Protein AF-H6RHV5-F1 (afdb_monomer_lite)

InterPro domains:
  IPR002645 STAS domain [PF01740] (32-107)
  IPR002645 STAS domain [PS50801] (34-129)
  IPR036513 STAS domain superfamily [G3DSA:3.30.750.24] (30-131)
  IPR036513 STAS domain superfamily [SSF52091] (32-114)

Foldseek 3Di:
DDAAAAEEADQDDPPVPPPPPDDRYNYDYDHDAEAQEPVCLVVVLVRLVPPDLRHAEYEHEAQRHQYYDPSSLVSVLVSLVVCVVSNHHYAYEQHHDHNVVVCVVVPCPPNSPNPLRYYPHDVVNVVSVVVD

Structure (mmCIF, N/CA/C/O backbone):
data_AF-H6RHV5-F1
#
_entry.id   AF-H6RHV5-F1
#
loop_
_atom_site.group_PDB
_atom_site.id
_atom_site.type_symbol
_atom_site.label_atom_id
_atom_site.label_alt_id
_atom_site.label_comp_id
_atom_site.label_asym_id
_atom_site.label_entity_id
_atom_site.label_seq_id
_atom_site.pdbx_PDB_ins_code
_atom_site.Cartn_x
_atom_site.Cartn_y
_atom_site.Cartn_z
_atom_site.occupancy
_atom_site.B_iso_or_equiv
_atom_site.auth_seq_id
_atom_site.auth_comp_id
_atom_site.auth_asym_id
_atom_site.auth_atom_id
_atom_site.pdbx_PDB_model_num
ATOM 1 N N . MET A 1 1 ? -28.498 3.673 10.880 1.00 24.53 1 MET A N 1
ATOM 2 C CA . MET A 1 1 ? -27.281 4.127 11.583 1.00 24.53 1 MET A CA 1
ATOM 3 C C . MET A 1 1 ? -26.101 3.305 11.076 1.00 24.53 1 MET A C 1
ATOM 5 O O . MET A 1 1 ? -25.625 2.462 11.804 1.00 24.53 1 MET A O 1
ATOM 9 N N . PHE A 1 2 ? -25.692 3.497 9.819 1.00 25.44 2 PHE A N 1
ATOM 10 C CA . PHE A 1 2 ? -24.455 2.944 9.246 1.00 25.44 2 PHE A CA 1
ATOM 11 C C . PHE A 1 2 ? -24.041 3.884 8.107 1.00 25.44 2 PHE A C 1
ATOM 13 O O . PHE A 1 2 ? -24.327 3.639 6.943 1.00 25.44 2 PHE A O 1
ATOM 20 N N . ASN A 1 3 ? -23.481 5.040 8.471 1.00 27.80 3 ASN A N 1
ATOM 21 C CA . ASN A 1 3 ? -22.749 5.886 7.528 1.00 27.80 3 ASN A CA 1
ATOM 22 C C . ASN A 1 3 ? -21.294 5.418 7.577 1.00 27.80 3 ASN A C 1
ATOM 24 O O . ASN A 1 3 ? -20.471 6.024 8.260 1.00 27.80 3 ASN A O 1
ATOM 28 N N . GLU A 1 4 ? -20.998 4.290 6.939 1.00 38.84 4 GLU A N 1
ATOM 29 C CA . GLU A 1 4 ? -19.622 3.817 6.817 1.00 38.84 4 GLU A CA 1
ATOM 30 C C . GLU A 1 4 ? -18.945 4.554 5.667 1.00 38.84 4 GLU A C 1
ATOM 32 O O . GLU A 1 4 ? -19.426 4.584 4.533 1.00 38.84 4 GLU A O 1
ATOM 37 N N . ILE A 1 5 ? -17.842 5.222 5.982 1.00 41.03 5 ILE A N 1
ATOM 38 C CA . ILE A 1 5 ? -17.049 5.983 5.025 1.00 41.03 5 ILE A CA 1
ATOM 39 C C . ILE A 1 5 ? -16.069 5.002 4.392 1.00 41.03 5 ILE A C 1
ATOM 41 O O . ILE A 1 5 ? -15.017 4.710 4.963 1.00 41.03 5 ILE A O 1
ATOM 45 N N . ASN A 1 6 ? -16.414 4.493 3.210 1.00 46.94 6 ASN A N 1
ATOM 46 C CA . ASN A 1 6 ? -15.482 3.703 2.416 1.00 46.94 6 ASN A CA 1
ATOM 47 C C . ASN A 1 6 ? -14.496 4.652 1.733 1.00 46.94 6 ASN A C 1
ATOM 49 O O . ASN A 1 6 ? -14.862 5.498 0.917 1.00 46.94 6 ASN A O 1
ATOM 53 N N . PHE A 1 7 ? -13.223 4.533 2.081 1.00 47.69 7 PHE A N 1
ATOM 54 C CA . PHE A 1 7 ? -12.163 5.265 1.419 1.00 47.69 7 PHE A CA 1
ATOM 55 C C . PHE A 1 7 ? -11.615 4.433 0.264 1.00 47.69 7 PHE A C 1
ATOM 57 O O . PHE A 1 7 ? -11.178 3.294 0.430 1.00 47.69 7 PHE A O 1
ATOM 64 N N . ILE A 1 8 ? -11.607 5.009 -0.935 1.00 51.12 8 ILE A N 1
ATOM 65 C CA . ILE A 1 8 ? -11.127 4.319 -2.129 1.00 51.12 8 ILE A CA 1
ATOM 66 C C . ILE A 1 8 ? -9.881 5.052 -2.619 1.00 51.12 8 ILE A C 1
ATOM 68 O O . ILE A 1 8 ? -9.964 6.092 -3.274 1.00 51.12 8 ILE A O 1
ATOM 72 N N . PHE A 1 9 ? -8.705 4.489 -2.353 1.00 47.97 9 PHE A N 1
ATOM 73 C CA . PHE A 1 9 ? -7.464 4.924 -2.983 1.00 47.97 9 PHE A CA 1
ATOM 74 C C . PHE A 1 9 ? -7.423 4.412 -4.432 1.00 47.97 9 PHE A C 1
ATOM 76 O O . PHE A 1 9 ? -6.981 3.307 -4.761 1.00 47.97 9 PHE A O 1
ATOM 83 N N . CYS A 1 10 ? -7.988 5.219 -5.324 1.00 38.62 10 CYS A N 1
ATOM 84 C CA . CYS A 1 10 ? -8.290 4.853 -6.693 1.00 38.62 10 CYS A CA 1
ATOM 85 C C . CYS A 1 10 ? -7.322 5.512 -7.681 1.00 38.62 10 CYS A C 1
ATOM 87 O O . CYS A 1 10 ? -7.386 6.720 -7.898 1.00 38.62 10 CYS A O 1
ATOM 89 N N . LEU A 1 11 ? -6.502 4.728 -8.389 1.00 43.59 11 LEU A N 1
ATOM 90 C CA . LEU A 1 11 ? -5.583 5.239 -9.425 1.00 43.59 11 LEU A CA 1
ATOM 91 C C . LEU A 1 11 ? -6.279 5.717 -10.733 1.00 43.59 11 LEU A C 1
ATOM 93 O O . LEU A 1 11 ? -5.612 6.098 -11.705 1.00 43.59 11 LEU A O 1
ATOM 97 N N . GLU A 1 12 ? -7.619 5.716 -10.779 1.00 29.50 12 GLU A N 1
ATOM 98 C CA . GLU A 1 12 ? -8.447 6.176 -11.905 1.00 29.50 12 GLU A CA 1
ATOM 99 C C . GLU A 1 12 ? -9.750 6.853 -11.470 1.00 29.50 12 GLU A C 1
ATOM 101 O O . GLU A 1 12 ? -10.524 6.304 -10.694 1.00 29.50 12 GLU A O 1
ATOM 106 N N . PHE A 1 13 ? -10.046 7.998 -12.088 1.00 31.91 13 PHE A N 1
ATOM 107 C CA . PHE A 1 13 ? -11.315 8.715 -11.950 1.00 31.91 13 PHE A CA 1
ATOM 108 C C . PHE A 1 13 ? -12.437 8.141 -12.845 1.00 31.91 13 PHE A C 1
ATOM 110 O O . PHE A 1 13 ? -13.608 8.265 -12.509 1.00 31.91 13 PHE A O 1
ATOM 117 N N . SER A 1 14 ? -12.123 7.482 -13.974 1.00 30.91 14 SER A N 1
ATOM 118 C CA . SER A 1 14 ? -13.131 7.242 -15.028 1.00 30.91 14 SER A CA 1
ATOM 119 C C . SER A 1 14 ? -14.027 6.010 -14.853 1.00 30.91 14 SER A C 1
ATOM 121 O O . SER A 1 14 ? -14.997 5.884 -15.590 1.00 30.91 14 SER A O 1
ATOM 123 N N . LEU A 1 15 ? -13.748 5.111 -13.904 1.00 38.28 15 LEU A N 1
ATOM 124 C CA . LEU A 1 15 ? -14.560 3.899 -13.687 1.00 38.28 15 LEU A CA 1
ATOM 125 C C . LEU A 1 15 ? -15.580 4.025 -12.547 1.00 38.28 15 LEU A C 1
ATOM 127 O O . LEU A 1 15 ? -16.454 3.175 -12.425 1.00 38.28 15 LEU A O 1
ATOM 131 N N . CYS A 1 16 ? -15.516 5.086 -11.739 1.00 38.41 16 CYS A N 1
ATOM 132 C CA . CYS A 1 16 ? -16.472 5.286 -10.648 1.00 38.41 16 CYS A CA 1
ATOM 133 C C . CYS A 1 16 ? -17.807 5.886 -11.130 1.00 38.41 16 CYS A C 1
ATOM 135 O O . CYS A 1 16 ? -18.839 5.674 -10.508 1.00 38.41 16 CYS A O 1
ATOM 137 N N . CYS A 1 17 ? -17.843 6.593 -12.262 1.00 30.48 17 CYS A N 1
ATOM 138 C CA . CYS A 1 17 ? -19.053 7.305 -12.700 1.00 30.48 17 CYS A CA 1
ATOM 139 C C . CYS A 1 17 ? -20.073 6.449 -13.482 1.00 30.48 17 CYS A C 1
ATOM 141 O O . CYS A 1 17 ? -21.085 6.976 -13.935 1.00 30.48 17 CYS A O 1
ATOM 143 N N . GLY A 1 18 ? -19.847 5.142 -13.648 1.00 32.34 18 GLY A N 1
ATOM 144 C CA . GLY A 1 18 ? -20.763 4.252 -14.366 1.00 32.34 18 GLY A CA 1
ATOM 145 C C . GLY A 1 18 ? -21.833 3.629 -13.464 1.00 32.34 18 GLY A C 1
ATOM 146 O O . GLY A 1 18 ? -21.683 2.483 -13.061 1.00 32.34 18 GLY A O 1
ATOM 147 N N . ASN A 1 19 ? -22.902 4.368 -13.156 1.00 38.00 19 ASN A N 1
ATOM 148 C CA . ASN A 1 19 ? -24.229 3.889 -12.709 1.00 38.00 19 ASN A CA 1
ATOM 149 C C . ASN A 1 19 ? -24.364 2.891 -11.526 1.00 38.00 19 ASN A C 1
ATOM 151 O O . ASN A 1 19 ? -25.460 2.378 -11.321 1.00 38.00 19 ASN A O 1
ATOM 155 N N . TRP A 1 20 ? -23.338 2.652 -10.701 1.00 36.06 20 TRP A N 1
ATOM 156 C CA . TRP A 1 20 ? -23.446 1.781 -9.506 1.00 36.06 20 TRP A CA 1
ATOM 157 C C . TRP A 1 20 ? -23.141 2.469 -8.167 1.00 36.06 20 TRP A C 1
ATOM 159 O O . TRP A 1 20 ? -23.231 1.839 -7.114 1.00 36.06 20 TRP A O 1
ATOM 169 N N . ILE A 1 21 ? -22.809 3.762 -8.184 1.00 45.66 21 ILE A N 1
ATOM 170 C CA . ILE A 1 21 ? -22.576 4.564 -6.975 1.00 45.66 21 ILE A CA 1
ATOM 171 C C . ILE A 1 21 ? -23.850 5.356 -6.663 1.00 45.66 21 ILE A C 1
ATOM 173 O O . ILE A 1 21 ? -23.885 6.573 -6.807 1.00 45.66 21 ILE A O 1
ATOM 177 N N . SER A 1 22 ? -24.930 4.659 -6.309 1.00 33.97 22 SER A N 1
ATOM 178 C CA . SER A 1 22 ? -26.140 5.298 -5.787 1.00 33.97 22 SER A CA 1
ATOM 179 C C . SER A 1 22 ? -26.097 5.320 -4.259 1.00 33.97 22 SER A C 1
ATOM 181 O O . SER A 1 22 ? -26.057 4.265 -3.629 1.00 33.97 22 SER A O 1
ATOM 183 N N . ASP A 1 23 ? -26.097 6.537 -3.713 1.00 38.31 23 ASP A N 1
ATOM 184 C CA . ASP A 1 23 ? -26.718 6.942 -2.447 1.00 38.31 23 ASP A CA 1
ATOM 185 C C . ASP A 1 23 ? -26.460 6.050 -1.221 1.00 38.31 23 ASP A C 1
ATOM 187 O O . ASP A 1 23 ? -27.238 5.136 -0.972 1.00 38.31 23 ASP A O 1
ATOM 191 N N . SER A 1 24 ? -25.400 6.330 -0.437 1.00 38.03 24 SER A N 1
ATOM 192 C CA . SER A 1 24 ? -25.314 6.127 1.043 1.00 38.03 24 SER A CA 1
ATOM 193 C C . SER A 1 24 ? -23.891 6.265 1.614 1.00 38.03 24 SER A C 1
ATOM 195 O O . SER A 1 24 ? -23.727 6.378 2.824 1.00 38.03 24 SER A O 1
ATOM 197 N N . ILE A 1 25 ? -22.846 6.249 0.780 1.00 46.59 25 ILE A N 1
ATOM 198 C CA . ILE A 1 25 ? -21.453 6.129 1.238 1.00 46.59 25 ILE A CA 1
ATOM 199 C C . ILE A 1 25 ? -20.688 7.407 0.885 1.00 46.59 25 ILE A C 1
ATOM 201 O O . ILE A 1 25 ? -20.559 7.753 -0.292 1.00 46.59 25 ILE A O 1
ATOM 205 N N . SER A 1 26 ? -20.154 8.115 1.883 1.00 45.34 26 SER A N 1
ATOM 206 C CA . SER A 1 26 ? -19.206 9.199 1.618 1.00 45.34 26 SER A CA 1
ATOM 207 C C . SER A 1 26 ? -17.878 8.586 1.179 1.00 45.34 26 SER A C 1
ATOM 209 O O . SER A 1 26 ? -17.149 8.031 1.997 1.00 45.34 26 SER A O 1
ATOM 211 N N . ASN A 1 27 ? -17.585 8.667 -0.115 1.00 53.06 27 ASN A N 1
ATOM 212 C CA . ASN A 1 27 ? -16.359 8.133 -0.693 1.00 53.06 27 ASN A CA 1
ATOM 213 C C . ASN A 1 27 ? -15.328 9.251 -0.847 1.00 53.06 27 ASN A C 1
ATOM 215 O O . ASN A 1 27 ? -15.597 10.262 -1.498 1.00 53.06 27 ASN A O 1
ATOM 219 N N . PHE A 1 28 ? -14.132 9.061 -0.295 1.00 57.22 28 PHE A N 1
ATOM 220 C CA . PHE A 1 28 ? -12.983 9.908 -0.609 1.00 57.22 28 PHE A CA 1
ATOM 221 C C . PHE A 1 28 ? -12.079 9.167 -1.589 1.00 57.22 28 PHE A C 1
ATOM 223 O O . PHE A 1 28 ? -11.758 7.997 -1.376 1.00 57.22 28 PHE A O 1
ATOM 230 N N . TYR A 1 29 ? -11.685 9.857 -2.662 1.00 63.97 29 TYR A N 1
ATOM 231 C CA . TYR A 1 29 ? -10.852 9.299 -3.720 1.00 63.97 29 TYR A CA 1
ATOM 232 C C . TYR A 1 29 ? -9.544 10.079 -3.870 1.00 63.97 29 TYR A C 1
ATOM 234 O O . TYR A 1 29 ? -9.532 11.314 -3.901 1.00 63.97 29 TYR A O 1
ATOM 242 N N . LYS A 1 30 ? -8.438 9.343 -4.001 1.00 69.12 30 LYS A N 1
ATOM 243 C CA . LYS A 1 30 ? -7.129 9.878 -4.395 1.00 69.12 30 LYS A CA 1
ATOM 244 C C . LYS A 1 30 ? -6.471 8.964 -5.403 1.00 69.12 30 LYS A C 1
ATOM 246 O O . LYS A 1 30 ? -6.602 7.749 -5.322 1.00 69.12 30 LYS A O 1
ATOM 251 N N . THR A 1 31 ? -5.758 9.578 -6.338 1.00 65.81 31 THR A N 1
ATOM 252 C CA . THR A 1 31 ? -5.122 8.896 -7.456 1.00 65.81 31 THR A CA 1
ATOM 253 C C . THR A 1 31 ? -3.620 9.074 -7.387 1.00 65.81 31 THR A C 1
ATOM 255 O O . THR A 1 31 ? -3.115 10.170 -7.602 1.00 65.81 31 THR A O 1
ATOM 258 N N . TYR A 1 32 ? -2.921 7.970 -7.167 1.00 76.50 32 TYR A N 1
ATOM 259 C CA . TYR A 1 32 ? -1.525 7.815 -7.548 1.00 76.50 32 TYR A CA 1
ATOM 260 C C . TYR A 1 32 ? -1.451 7.224 -8.972 1.00 76.50 32 TYR A C 1
ATOM 262 O O . TYR A 1 32 ? -2.384 6.562 -9.430 1.00 76.50 32 TYR A O 1
ATOM 270 N N . LYS A 1 33 ? -0.403 7.500 -9.745 1.00 76.81 33 LYS A N 1
ATOM 271 C CA . LYS A 1 33 ? -0.220 6.893 -11.075 1.00 76.81 33 LYS A CA 1
ATOM 272 C C . LYS A 1 33 ? 1.258 6.655 -11.305 1.00 76.81 33 LYS A C 1
ATOM 274 O O . LYS A 1 33 ? 2.035 7.597 -11.217 1.00 76.81 33 LYS A O 1
ATOM 279 N N . GLY A 1 34 ? 1.606 5.435 -11.696 1.00 83.44 34 GLY A N 1
ATOM 280 C CA . GLY A 1 34 ? 2.965 5.093 -12.081 1.00 83.44 34 GLY A CA 1
ATOM 281 C C . GLY A 1 34 ? 3.668 4.174 -11.083 1.00 83.44 34 GLY A C 1
ATOM 282 O O . GLY A 1 34 ? 3.055 3.677 -10.140 1.00 83.44 34 GLY A O 1
ATOM 283 N N . PRO A 1 35 ? 4.949 3.881 -11.338 1.00 90.38 35 PRO A N 1
ATOM 284 C CA . PRO A 1 35 ? 5.744 2.970 -10.522 1.00 90.38 35 PRO A CA 1
ATOM 285 C C . PRO A 1 35 ? 6.081 3.582 -9.160 1.00 90.38 35 PRO A C 1
ATOM 287 O O . PRO A 1 35 ? 6.187 4.801 -9.052 1.00 90.38 35 PRO A O 1
ATOM 290 N N . LEU A 1 36 ? 6.260 2.758 -8.129 1.00 92.19 36 LEU A N 1
ATOM 291 C CA . LEU A 1 36 ? 6.645 3.196 -6.784 1.00 92.19 36 LEU A CA 1
ATOM 292 C C . LEU A 1 36 ? 8.134 2.927 -6.558 1.00 92.19 36 LEU A C 1
ATOM 294 O O . LEU A 1 36 ? 8.552 1.800 -6.323 1.00 92.19 36 LEU A O 1
ATOM 298 N N . PHE A 1 37 ? 8.948 3.961 -6.688 1.00 92.56 37 PHE A N 1
ATOM 299 C CA . PHE A 1 37 ? 10.402 3.868 -6.601 1.00 92.56 37 PHE A CA 1
ATOM 300 C C . PHE A 1 37 ? 10.941 5.103 -5.884 1.00 92.56 37 PHE A C 1
ATOM 302 O O . PHE A 1 37 ? 10.170 6.012 -5.577 1.00 92.56 37 PHE A O 1
ATOM 309 N N . PHE A 1 38 ? 12.250 5.181 -5.657 1.00 88.75 38 PHE A N 1
ATOM 310 C CA . PHE A 1 38 ? 12.860 6.250 -4.850 1.00 88.75 38 PHE A CA 1
ATOM 311 C C . PHE A 1 38 ? 12.403 7.680 -5.203 1.00 88.75 38 PHE A C 1
ATOM 313 O O . PHE A 1 38 ? 12.278 8.528 -4.327 1.00 88.75 38 PHE A O 1
ATOM 320 N N . GLY A 1 39 ? 12.131 7.963 -6.481 1.00 90.81 39 GLY A N 1
ATOM 321 C CA . GLY A 1 39 ? 11.691 9.287 -6.930 1.00 90.81 39 GLY A CA 1
ATOM 322 C C . GLY A 1 39 ? 10.210 9.608 -6.694 1.00 90.81 39 GLY A C 1
ATOM 323 O O . GLY A 1 39 ? 9.826 10.762 -6.853 1.00 90.81 39 GLY A O 1
ATOM 324 N N . THR A 1 40 ? 9.376 8.624 -6.353 1.00 89.62 40 THR A N 1
ATOM 325 C CA . THR A 1 40 ? 7.912 8.772 -6.233 1.00 89.62 40 THR A CA 1
ATOM 326 C C . THR A 1 40 ? 7.359 8.403 -4.858 1.00 89.62 40 THR A C 1
ATOM 328 O O . THR A 1 40 ? 6.170 8.599 -4.600 1.00 89.62 40 THR A O 1
ATOM 331 N N . THR A 1 41 ? 8.209 7.917 -3.952 1.00 92.00 41 THR A N 1
ATOM 332 C CA . THR A 1 41 ? 7.857 7.57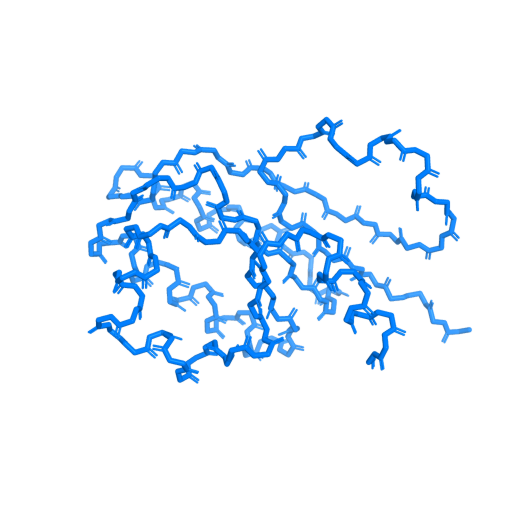4 -2.565 1.00 92.00 41 THR A CA 1
ATOM 333 C C . THR A 1 41 ? 7.225 8.742 -1.811 1.00 92.00 41 THR A C 1
ATOM 335 O O . THR A 1 41 ? 6.180 8.574 -1.187 1.00 92.00 41 THR A O 1
ATOM 338 N N . ILE A 1 42 ? 7.797 9.943 -1.936 1.00 91.00 42 ILE A N 1
ATOM 339 C CA . ILE A 1 42 ? 7.315 11.157 -1.254 1.00 91.00 42 ILE A CA 1
ATOM 340 C C . ILE A 1 42 ? 5.861 11.468 -1.630 1.00 91.00 42 ILE A C 1
ATOM 342 O O . ILE A 1 42 ? 5.035 11.773 -0.765 1.00 91.00 42 ILE A O 1
ATOM 346 N N . ASP A 1 43 ? 5.532 11.373 -2.919 1.00 88.81 43 ASP A N 1
ATOM 347 C CA . ASP A 1 43 ? 4.179 11.636 -3.409 1.00 88.81 43 ASP A CA 1
ATOM 348 C C . ASP A 1 43 ? 3.193 10.588 -2.887 1.00 88.81 43 ASP A C 1
ATOM 350 O O . ASP A 1 43 ? 2.080 10.929 -2.481 1.00 88.81 43 ASP A O 1
ATOM 354 N N . PHE A 1 44 ? 3.603 9.318 -2.855 1.00 90.19 44 PHE A N 1
ATOM 355 C CA . PHE A 1 44 ? 2.782 8.235 -2.323 1.00 90.19 44 PHE A CA 1
ATOM 356 C C . PHE A 1 44 ? 2.505 8.403 -0.822 1.00 90.19 44 PHE A C 1
ATOM 358 O O . PHE A 1 44 ? 1.344 8.362 -0.412 1.00 90.19 44 PHE A O 1
ATOM 365 N N . GLU A 1 45 ? 3.526 8.683 -0.008 1.00 90.38 45 GLU A N 1
ATOM 366 C CA . GLU A 1 45 ? 3.346 8.958 1.424 1.00 90.38 45 GLU A CA 1
ATOM 367 C C . GLU A 1 45 ? 2.448 10.173 1.674 1.00 90.38 45 GLU A C 1
ATOM 369 O O . GLU A 1 45 ? 1.576 10.154 2.544 1.00 90.38 45 GLU A O 1
ATOM 374 N N . SER A 1 46 ? 2.649 11.254 0.914 1.00 89.69 46 SER A N 1
ATOM 375 C CA . SER A 1 46 ? 1.834 12.469 1.017 1.00 89.69 46 SER A CA 1
ATOM 376 C C . SER A 1 46 ? 0.365 12.191 0.701 1.00 89.69 46 SER A C 1
ATOM 378 O O . SER A 1 46 ? -0.543 12.745 1.329 1.00 89.69 46 SER A O 1
ATOM 380 N N . LEU A 1 47 ? 0.111 11.305 -0.262 1.00 87.31 47 LEU A N 1
ATOM 381 C CA . LEU A 1 47 ? -1.231 10.848 -0.594 1.00 87.31 47 LEU A CA 1
ATOM 382 C C . LEU A 1 47 ? -1.830 9.962 0.506 1.00 87.31 47 LEU A C 1
ATOM 384 O O . LEU A 1 47 ? -3.006 10.140 0.829 1.00 87.31 47 LEU A O 1
ATOM 388 N N . ALA A 1 48 ? -1.045 9.069 1.111 1.00 88.81 48 ALA A N 1
ATOM 389 C CA . ALA A 1 48 ? -1.485 8.242 2.234 1.00 88.81 48 ALA A CA 1
ATOM 390 C C . ALA A 1 48 ? -1.866 9.091 3.462 1.00 88.81 48 ALA A C 1
ATOM 392 O O . ALA A 1 48 ? -2.920 8.894 4.059 1.00 88.81 48 ALA A O 1
ATOM 393 N N . LYS A 1 49 ? -1.091 10.136 3.771 1.00 88.62 49 LYS A N 1
ATOM 394 C CA . LYS A 1 49 ? -1.373 11.074 4.879 1.00 88.62 49 LYS A CA 1
ATOM 395 C C . LYS A 1 49 ? -2.669 11.877 4.708 1.00 88.62 49 LYS A C 1
ATOM 397 O O . LYS A 1 49 ? -3.171 12.454 5.669 1.00 88.62 49 LYS A O 1
ATOM 402 N N . GLN A 1 50 ? -3.222 11.936 3.495 1.00 85.69 50 GLN A N 1
ATOM 403 C CA . GLN A 1 50 ? -4.500 12.599 3.219 1.00 85.69 50 GLN A CA 1
ATOM 404 C C . GLN A 1 50 ? -5.714 11.701 3.482 1.00 85.69 50 GLN A C 1
ATOM 406 O O . GLN A 1 50 ? -6.842 12.165 3.300 1.00 85.69 50 GLN A O 1
ATOM 411 N N . ILE A 1 51 ? -5.511 10.440 3.878 1.00 85.19 51 ILE A N 1
ATOM 412 C CA . ILE A 1 51 ? -6.594 9.531 4.249 1.00 85.19 51 ILE A CA 1
ATOM 413 C C . ILE A 1 51 ? -7.301 10.093 5.500 1.00 85.19 51 ILE A C 1
ATOM 415 O O . ILE A 1 51 ? -6.666 10.285 6.538 1.00 85.19 51 ILE A O 1
ATOM 419 N N . PRO A 1 52 ? -8.612 10.398 5.436 1.00 83.50 52 PRO A N 1
ATOM 420 C CA . PRO A 1 52 ? -9.389 10.830 6.581 1.00 83.50 52 PRO A CA 1
ATOM 421 C C . PRO A 1 52 ? -9.311 9.825 7.724 1.00 83.50 52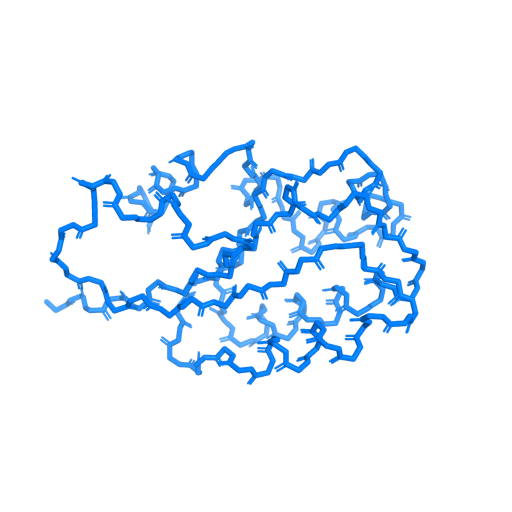 PRO A C 1
ATOM 423 O O . PRO A 1 52 ? -9.480 8.620 7.537 1.00 83.50 52 PRO A O 1
ATOM 426 N N . LYS A 1 53 ? -9.153 10.340 8.943 1.00 82.44 53 LYS A N 1
ATOM 427 C CA . LYS A 1 53 ? -9.074 9.508 10.151 1.00 82.44 53 LYS A CA 1
ATOM 428 C C . LYS A 1 53 ? -10.323 8.654 10.379 1.00 82.44 53 LYS A C 1
ATOM 430 O O . LYS A 1 53 ? -10.211 7.577 10.948 1.00 82.44 53 LYS A O 1
ATOM 435 N N . ASN A 1 54 ? -11.482 9.128 9.921 1.00 82.00 54 ASN A N 1
ATOM 436 C CA . ASN A 1 54 ? -12.778 8.456 10.029 1.00 82.00 54 ASN A CA 1
ATOM 437 C C . ASN A 1 54 ? -13.046 7.418 8.924 1.00 82.00 54 ASN A C 1
ATOM 439 O O . ASN A 1 54 ? -14.119 6.820 8.924 1.00 82.00 54 ASN A O 1
ATOM 443 N N . ALA A 1 55 ? -12.118 7.218 7.984 1.00 83.19 55 ALA A N 1
ATOM 444 C CA . ALA A 1 55 ? -12.214 6.124 7.029 1.00 83.19 55 ALA A CA 1
ATOM 445 C C . ALA A 1 55 ? -12.098 4.782 7.761 1.00 83.19 55 ALA A C 1
ATOM 447 O O . ALA A 1 55 ? -11.175 4.595 8.554 1.00 83.19 55 ALA A O 1
ATOM 448 N N . THR A 1 56 ? -13.012 3.856 7.476 1.00 85.88 56 THR A N 1
ATOM 449 C CA . THR A 1 56 ? -13.014 2.503 8.059 1.00 85.88 56 THR A CA 1
ATOM 450 C C . THR A 1 56 ? -12.330 1.493 7.146 1.00 85.88 56 THR A C 1
ATOM 452 O O . THR A 1 56 ? -11.592 0.633 7.616 1.00 85.88 56 THR A O 1
ATOM 455 N N . THR A 1 57 ? -12.515 1.644 5.835 1.00 87.56 57 THR A N 1
ATOM 456 C CA . THR A 1 57 ? -11.988 0.738 4.808 1.00 87.56 57 THR A CA 1
ATOM 457 C C . THR A 1 57 ? -11.178 1.528 3.794 1.00 87.56 57 THR A C 1
ATOM 459 O O . THR A 1 57 ? -11.632 2.579 3.349 1.00 87.56 57 THR A O 1
ATOM 462 N N . VAL A 1 58 ? -10.001 1.025 3.413 1.00 89.38 58 VAL A N 1
ATOM 463 C CA . VAL A 1 58 ? -9.098 1.613 2.416 1.00 89.38 58 VAL A CA 1
ATOM 464 C C . VAL A 1 58 ? -8.842 0.607 1.302 1.00 89.38 58 VAL A C 1
ATOM 466 O O . VAL A 1 58 ? -8.227 -0.431 1.516 1.00 89.38 58 VAL A O 1
ATOM 469 N N . ILE A 1 59 ? -9.269 0.927 0.083 1.00 90.38 59 ILE A N 1
ATOM 470 C CA . ILE A 1 59 ? -8.997 0.095 -1.098 1.00 90.38 59 ILE A CA 1
ATOM 471 C C . ILE A 1 59 ? -7.841 0.703 -1.888 1.00 90.38 59 ILE A C 1
ATOM 473 O O . ILE A 1 59 ? -8.005 1.790 -2.433 1.00 90.38 59 ILE A O 1
ATOM 477 N N . ILE A 1 60 ? -6.709 0.008 -2.005 1.00 90.81 60 ILE A N 1
ATOM 478 C CA . ILE A 1 60 ? -5.546 0.421 -2.804 1.00 90.81 60 ILE A CA 1
ATOM 479 C C . ILE A 1 60 ? -5.560 -0.332 -4.133 1.00 90.81 60 ILE A C 1
ATOM 481 O O . ILE A 1 60 ? -5.278 -1.530 -4.213 1.00 90.81 60 ILE A O 1
ATOM 485 N N . ARG A 1 61 ? -5.883 0.378 -5.216 1.00 89.69 61 ARG A N 1
ATOM 486 C CA . ARG A 1 61 ? -5.791 -0.181 -6.573 1.00 89.69 61 ARG A CA 1
ATOM 487 C C . ARG A 1 61 ? -4.336 -0.131 -7.035 1.00 89.69 61 ARG A C 1
ATOM 489 O O . ARG A 1 61 ? -3.760 0.939 -7.083 1.00 89.69 61 ARG A O 1
ATOM 496 N N . MET A 1 62 ? -3.763 -1.256 -7.438 1.00 91.00 62 MET A N 1
ATOM 497 C CA . MET A 1 62 ? -2.346 -1.404 -7.806 1.00 91.00 62 MET A CA 1
ATOM 498 C C . MET A 1 62 ? -2.131 -1.589 -9.318 1.00 91.00 62 MET A C 1
ATOM 500 O O . MET A 1 62 ? -1.000 -1.613 -9.793 1.00 91.00 62 MET A O 1
ATOM 504 N N . GLY A 1 63 ? -3.208 -1.625 -10.112 1.00 89.44 63 GLY A N 1
ATOM 505 C CA . GLY A 1 63 ? -3.149 -1.920 -11.553 1.00 89.44 63 GLY A CA 1
ATOM 506 C C . GLY A 1 63 ? -2.414 -0.889 -12.420 1.00 89.44 63 GLY A C 1
ATOM 507 O O . GLY A 1 63 ? -2.211 -1.120 -13.607 1.00 89.44 63 GLY A O 1
ATOM 508 N N . ARG A 1 64 ? -2.024 0.258 -11.850 1.00 88.38 64 ARG A N 1
ATOM 509 C CA . ARG A 1 64 ? -1.205 1.296 -12.506 1.00 88.38 64 ARG A CA 1
ATOM 510 C C . ARG A 1 64 ? 0.163 1.482 -11.849 1.00 88.38 64 ARG A C 1
ATOM 512 O O . ARG A 1 64 ? 0.815 2.496 -12.089 1.00 88.38 64 ARG A O 1
ATOM 519 N N . MET A 1 65 ? 0.582 0.514 -11.043 1.00 92.00 65 MET A N 1
ATOM 520 C CA . MET A 1 65 ? 1.894 0.455 -10.417 1.00 92.00 65 MET A CA 1
ATOM 521 C C . MET A 1 65 ? 2.675 -0.707 -11.044 1.00 92.00 65 MET A C 1
ATOM 523 O O . MET A 1 65 ? 2.693 -1.799 -10.493 1.00 92.00 65 MET A O 1
ATOM 527 N N . PRO A 1 66 ? 3.260 -0.534 -12.243 1.00 92.56 66 PRO A N 1
ATOM 528 C CA . PRO A 1 66 ? 3.905 -1.632 -12.970 1.00 92.56 66 PRO A CA 1
ATOM 529 C C . PRO A 1 66 ? 5.213 -2.105 -12.337 1.00 92.56 66 PRO A C 1
ATOM 531 O O . PRO A 1 66 ? 5.692 -3.186 -12.672 1.00 92.56 66 PRO A O 1
ATOM 534 N N . TYR A 1 67 ? 5.799 -1.290 -11.464 1.00 94.62 67 TYR A N 1
ATOM 535 C CA . TYR A 1 67 ? 7.114 -1.521 -10.897 1.00 94.62 67 TYR A CA 1
ATOM 536 C C . TYR A 1 67 ? 7.196 -0.955 -9.480 1.00 94.62 67 TYR A C 1
ATOM 538 O O . TYR A 1 67 ? 6.705 0.153 -9.240 1.00 94.62 67 TYR A O 1
ATOM 546 N N . MET A 1 68 ? 7.843 -1.699 -8.584 1.00 95.12 68 MET A N 1
ATOM 547 C CA . MET A 1 68 ? 8.315 -1.228 -7.286 1.00 95.12 68 MET A CA 1
ATOM 548 C C . MET A 1 68 ? 9.787 -1.575 -7.070 1.00 95.12 68 MET A C 1
ATOM 550 O O . MET A 1 68 ? 10.199 -2.692 -7.381 1.00 95.12 68 MET A O 1
ATOM 554 N N . ASP A 1 69 ? 10.569 -0.646 -6.523 1.00 95.06 69 ASP A N 1
ATOM 555 C CA . ASP A 1 69 ? 11.914 -0.950 -6.018 1.00 95.06 69 ASP A CA 1
ATOM 556 C C . ASP A 1 69 ? 11.900 -1.197 -4.499 1.00 95.06 69 ASP A C 1
ATOM 558 O O . ASP A 1 69 ? 10.848 -1.204 -3.860 1.00 95.06 69 ASP A O 1
ATOM 562 N N . GLN A 1 70 ? 13.078 -1.409 -3.912 1.00 94.62 70 GLN A N 1
ATOM 563 C CA . GLN A 1 70 ? 13.220 -1.619 -2.472 1.00 94.62 70 GLN A CA 1
ATOM 564 C C . GLN A 1 70 ? 12.735 -0.415 -1.645 1.00 94.62 70 GLN A C 1
ATOM 566 O O . GLN A 1 70 ? 12.093 -0.598 -0.617 1.00 94.62 70 GLN A O 1
ATOM 571 N N . SER A 1 71 ? 13.005 0.815 -2.089 1.00 95.31 71 SER A N 1
ATOM 572 C CA . SER A 1 71 ? 12.544 2.013 -1.375 1.00 95.31 71 SER A CA 1
ATOM 573 C C . SER A 1 71 ? 11.025 2.174 -1.447 1.00 95.31 71 SER A C 1
ATOM 575 O O . SER A 1 71 ? 10.396 2.562 -0.467 1.00 95.31 71 SER A O 1
ATOM 577 N N . GLY A 1 72 ? 10.428 1.810 -2.582 1.00 94.69 72 GLY A N 1
ATOM 578 C CA . GLY A 1 72 ? 8.986 1.776 -2.755 1.00 94.69 72 GLY A CA 1
ATOM 579 C C . GLY A 1 72 ? 8.314 0.715 -1.892 1.00 94.69 72 GLY A C 1
ATOM 580 O O . GLY A 1 72 ? 7.263 0.981 -1.318 1.00 94.69 72 GLY A O 1
ATOM 581 N N . LEU A 1 73 ? 8.934 -0.460 -1.759 1.00 94.75 73 LEU A N 1
ATOM 582 C CA . LEU A 1 73 ? 8.467 -1.511 -0.856 1.00 94.75 73 LEU A CA 1
ATOM 583 C C . LEU A 1 73 ? 8.424 -1.048 0.602 1.00 94.75 73 LEU A C 1
ATOM 585 O O . LEU A 1 73 ? 7.390 -1.225 1.234 1.00 94.75 73 LEU A O 1
ATOM 589 N N . TYR A 1 74 ? 9.493 -0.425 1.108 1.00 94.00 74 TYR A N 1
ATOM 590 C CA . TYR A 1 74 ? 9.518 0.062 2.493 1.00 94.00 74 TYR A CA 1
ATOM 591 C C . TYR A 1 74 ? 8.433 1.101 2.756 1.00 94.00 74 TYR A C 1
ATOM 593 O O . TYR A 1 74 ? 7.722 1.028 3.749 1.00 94.00 74 TYR A O 1
ATOM 601 N N . VAL A 1 75 ? 8.231 2.020 1.816 1.00 94.81 75 VAL A N 1
ATOM 602 C CA . VAL A 1 75 ? 7.174 3.026 1.942 1.00 94.81 75 VAL A CA 1
ATOM 603 C C . VAL A 1 75 ? 5.774 2.411 1.859 1.00 94.81 75 VAL A C 1
ATOM 605 O O . VAL A 1 75 ? 4.864 2.857 2.554 1.00 94.81 75 VAL A O 1
ATOM 608 N N . MET A 1 76 ? 5.577 1.387 1.024 1.00 94.81 76 MET A N 1
ATOM 609 C CA . MET A 1 76 ? 4.322 0.632 1.000 1.00 94.81 76 MET A CA 1
ATOM 610 C C . MET A 1 76 ? 4.079 -0.062 2.343 1.00 94.81 76 MET A C 1
ATOM 612 O O . MET A 1 76 ? 2.977 0.033 2.873 1.00 94.81 76 MET A O 1
ATOM 616 N N . GLU A 1 77 ? 5.089 -0.738 2.888 1.00 95.38 77 GLU A N 1
ATOM 617 C CA . GLU A 1 77 ? 5.017 -1.421 4.180 1.00 95.38 77 GLU A CA 1
ATOM 618 C C . GLU A 1 77 ? 4.649 -0.455 5.308 1.00 95.38 77 GLU A C 1
ATOM 620 O O . GLU A 1 77 ? 3.653 -0.682 5.993 1.00 95.38 77 GLU A O 1
ATOM 625 N N . ASP A 1 78 ? 5.373 0.660 5.431 1.00 95.50 78 ASP A N 1
ATOM 626 C CA . ASP A 1 78 ? 5.127 1.685 6.449 1.00 95.50 78 ASP A CA 1
ATOM 627 C C 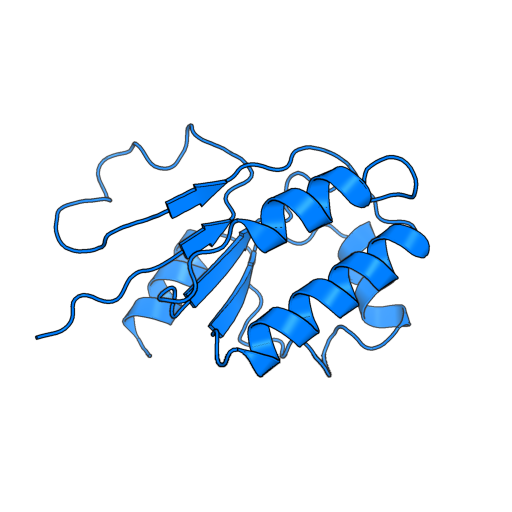. ASP A 1 78 ? 3.691 2.223 6.364 1.00 95.50 78 ASP A C 1
ATOM 629 O O . ASP A 1 78 ? 2.970 2.266 7.362 1.00 95.50 78 ASP A O 1
ATOM 633 N N . VAL A 1 79 ? 3.223 2.557 5.154 1.00 94.44 79 VAL A N 1
ATOM 634 C CA . VAL A 1 79 ? 1.848 3.039 4.942 1.00 94.44 79 VAL A CA 1
ATOM 635 C C . VAL A 1 79 ? 0.812 1.975 5.310 1.00 94.44 79 VAL A C 1
ATOM 637 O O . VAL A 1 79 ? -0.217 2.298 5.905 1.00 94.44 79 VAL A O 1
ATOM 640 N N . LEU A 1 80 ? 1.040 0.709 4.957 1.00 95.06 80 LEU A N 1
ATOM 641 C CA . LEU A 1 80 ? 0.128 -0.381 5.304 1.00 95.06 80 LEU A CA 1
ATOM 642 C C . LEU A 1 80 ? 0.077 -0.604 6.821 1.00 95.06 80 LEU A C 1
ATOM 644 O O . LEU A 1 80 ? -1.018 -0.746 7.369 1.00 95.06 80 LEU A O 1
ATOM 648 N N . ILE A 1 81 ? 1.228 -0.587 7.497 1.00 95.12 81 ILE A N 1
ATOM 649 C CA . ILE A 1 81 ? 1.334 -0.705 8.957 1.00 95.12 81 ILE A CA 1
ATOM 650 C C . ILE A 1 81 ? 0.582 0.436 9.640 1.00 95.12 81 ILE A C 1
ATOM 652 O O . ILE A 1 81 ? -0.226 0.176 10.533 1.00 95.12 81 ILE A O 1
ATOM 656 N N . ASP A 1 82 ? 0.786 1.680 9.204 1.00 94.75 82 ASP A N 1
ATOM 657 C CA . ASP A 1 82 ? 0.093 2.847 9.755 1.00 94.75 82 ASP A CA 1
ATOM 658 C C . ASP A 1 82 ? -1.429 2.696 9.641 1.00 94.75 82 ASP A C 1
ATOM 660 O O . ASP A 1 82 ? -2.155 2.860 10.624 1.00 94.75 82 ASP A O 1
ATOM 664 N N . LEU A 1 83 ? -1.929 2.298 8.468 1.00 92.31 83 LEU A N 1
ATOM 665 C CA . LEU A 1 83 ? -3.363 2.098 8.253 1.00 92.31 83 LEU A CA 1
ATOM 666 C C . LEU A 1 83 ? -3.936 0.975 9.126 1.00 92.31 83 LEU A C 1
ATOM 668 O O . LEU A 1 83 ? -5.018 1.134 9.699 1.00 92.31 83 LEU A O 1
ATOM 672 N N . VAL A 1 84 ? -3.220 -0.144 9.255 1.00 92.00 84 VAL A N 1
ATOM 673 C CA . VAL A 1 84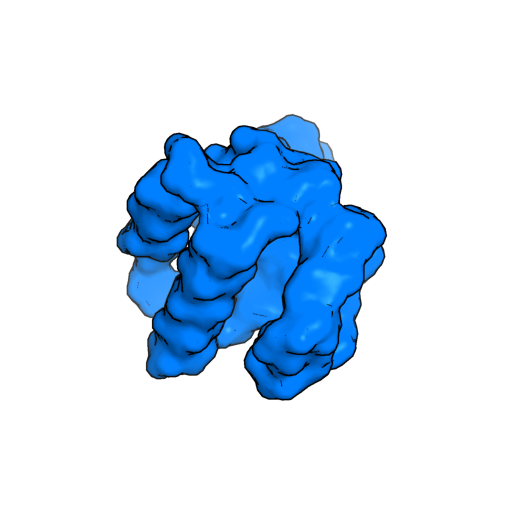 ? -3.631 -1.265 10.114 1.00 92.00 84 VAL A CA 1
ATOM 674 C C . VAL A 1 84 ? -3.634 -0.851 11.587 1.00 92.00 84 VAL A C 1
ATOM 676 O O . VAL A 1 84 ? -4.594 -1.149 12.299 1.00 92.00 84 VAL A O 1
ATOM 679 N N . ASN A 1 85 ? -2.620 -0.110 12.036 1.00 94.25 85 ASN A N 1
ATOM 680 C CA . ASN A 1 85 ? -2.530 0.419 13.400 1.00 94.25 85 ASN A CA 1
ATOM 681 C C . ASN A 1 85 ? -3.634 1.440 13.707 1.00 94.25 85 ASN A C 1
ATOM 683 O O . ASN A 1 85 ? -4.116 1.518 14.836 1.00 94.25 85 ASN A O 1
ATOM 687 N N . GLU A 1 86 ? -4.090 2.185 12.700 1.00 92.19 86 GLU A N 1
ATOM 688 C CA . GLU A 1 86 ? -5.268 3.051 12.793 1.00 92.19 86 GLU A CA 1
ATOM 689 C C . GLU A 1 86 ? -6.605 2.282 12.785 1.00 92.19 86 GLU A C 1
ATOM 691 O O . GLU A 1 86 ? -7.672 2.903 12.791 1.00 92.19 86 GLU A O 1
ATOM 696 N N . GLY A 1 87 ? -6.573 0.946 12.760 1.00 91.00 87 GLY A N 1
ATOM 697 C CA . GLY A 1 87 ? -7.756 0.088 12.747 1.00 91.00 87 GLY A CA 1
ATOM 698 C C . GLY A 1 87 ? -8.494 0.076 11.408 1.00 91.00 87 GLY A C 1
ATOM 699 O O . GLY A 1 87 ? -9.668 -0.295 11.366 1.00 91.00 87 GLY A O 1
ATOM 700 N N . LYS A 1 88 ? -7.841 0.499 10.317 1.00 89.06 88 LYS A N 1
ATOM 701 C CA . LYS A 1 88 ? -8.448 0.542 8.983 1.00 89.06 88 LYS A CA 1
ATOM 702 C C . LYS A 1 88 ? -8.351 -0.815 8.305 1.00 89.06 88 LYS A C 1
ATOM 704 O O . LYS A 1 88 ? -7.332 -1.503 8.355 1.00 89.06 88 LYS A O 1
ATOM 709 N N . MET A 1 89 ? -9.414 -1.185 7.607 1.00 90.69 89 MET A N 1
ATOM 710 C CA . MET A 1 89 ? -9.455 -2.387 6.790 1.00 90.69 89 MET A CA 1
ATOM 711 C C . MET A 1 89 ? -8.850 -2.103 5.417 1.00 90.69 89 MET A C 1
ATOM 713 O O . MET A 1 89 ? -9.471 -1.439 4.591 1.00 90.69 89 MET A O 1
ATOM 717 N N . VAL A 1 90 ? -7.636 -2.591 5.164 1.00 92.50 90 VAL A N 1
ATOM 718 C CA . VAL A 1 90 ? -6.933 -2.342 3.898 1.00 92.50 90 VAL A CA 1
ATOM 719 C C . VAL A 1 90 ? -7.142 -3.488 2.913 1.00 92.50 90 VAL A C 1
ATOM 721 O O . VAL A 1 90 ? -6.922 -4.644 3.268 1.00 92.50 90 VAL A O 1
ATOM 724 N N . LEU A 1 91 ? -7.531 -3.174 1.675 1.00 93.12 91 LEU A N 1
ATOM 725 C CA . LEU A 1 91 ? -7.681 -4.128 0.573 1.00 93.12 91 LEU A CA 1
ATOM 726 C C . LEU A 1 91 ? -6.756 -3.753 -0.589 1.00 93.12 91 LEU A C 1
ATOM 728 O O . LEU A 1 91 ? -6.744 -2.599 -1.020 1.00 93.12 91 LEU A O 1
ATOM 732 N N . LEU A 1 92 ? -6.031 -4.723 -1.147 1.00 93.25 92 LEU A N 1
ATOM 733 C CA . LEU A 1 92 ? -5.214 -4.534 -2.350 1.00 93.25 92 LEU A CA 1
ATOM 734 C C . LEU A 1 92 ? -5.943 -5.084 -3.575 1.00 93.25 92 LEU A C 1
ATOM 736 O O . LEU A 1 92 ? -6.444 -6.206 -3.565 1.00 93.25 92 LEU A O 1
ATOM 740 N N . VAL A 1 93 ? -5.989 -4.312 -4.659 1.00 93.12 93 VAL A N 1
ATOM 741 C CA . VAL A 1 93 ? -6.739 -4.684 -5.867 1.00 93.12 93 VAL A CA 1
ATOM 742 C C . VAL A 1 93 ? -5.860 -4.603 -7.104 1.00 93.12 93 VAL A C 1
ATOM 744 O O . VAL A 1 93 ? -5.237 -3.573 -7.350 1.00 93.12 93 VAL A O 1
ATOM 747 N N . ASN A 1 94 ? -5.900 -5.634 -7.947 1.00 93.56 94 ASN A N 1
ATOM 748 C CA . ASN A 1 94 ? -5.202 -5.696 -9.232 1.00 93.56 94 ASN A CA 1
ATOM 749 C C . ASN A 1 94 ? -3.683 -5.480 -9.089 1.00 93.56 94 ASN A C 1
ATOM 751 O O . ASN A 1 94 ? -3.104 -4.572 -9.685 1.00 93.56 94 ASN A O 1
ATOM 755 N N . ILE A 1 95 ? -3.047 -6.281 -8.232 1.00 93.88 95 ILE A N 1
ATOM 756 C CA . ILE A 1 95 ? -1.593 -6.259 -8.044 1.00 93.88 95 ILE A CA 1
ATOM 757 C C . ILE A 1 95 ? -0.926 -6.873 -9.280 1.00 93.88 95 ILE A C 1
ATOM 759 O O . ILE A 1 95 ? -1.206 -8.016 -9.639 1.00 93.88 95 ILE A O 1
ATOM 763 N N . LEU A 1 96 ? -0.035 -6.118 -9.924 1.00 94.31 96 LEU A N 1
ATOM 764 C CA . LEU A 1 96 ? 0.730 -6.596 -11.075 1.00 94.31 96 LEU A CA 1
ATOM 765 C C . LEU A 1 96 ? 1.855 -7.553 -10.643 1.00 94.31 96 LEU A C 1
ATOM 767 O O . LEU A 1 96 ? 2.291 -7.540 -9.493 1.00 94.31 96 LEU A O 1
ATOM 771 N N . ASN A 1 97 ? 2.352 -8.366 -11.580 1.00 96.12 97 ASN A N 1
ATOM 772 C CA . ASN A 1 97 ? 3.292 -9.456 -11.286 1.00 96.12 97 ASN A CA 1
ATOM 773 C C . ASN A 1 97 ? 4.564 -9.002 -10.557 1.00 96.12 97 ASN A C 1
ATOM 775 O O . ASN A 1 97 ? 4.963 -9.646 -9.593 1.00 96.12 97 ASN A O 1
ATOM 779 N N . GLN A 1 98 ? 5.196 -7.909 -11.001 1.00 96.19 98 GLN A N 1
ATOM 780 C CA . GLN A 1 98 ? 6.433 -7.433 -10.379 1.00 96.19 98 GLN A CA 1
ATOM 781 C C . GLN A 1 98 ? 6.185 -6.907 -8.952 1.00 96.19 98 GLN A C 1
ATOM 783 O O . GLN A 1 98 ? 6.825 -7.436 -8.048 1.00 96.19 98 GLN A O 1
ATOM 788 N N . PRO A 1 99 ? 5.229 -5.989 -8.690 1.00 95.25 99 PRO A N 1
ATOM 789 C CA . PRO A 1 99 ? 4.922 -5.573 -7.321 1.00 95.25 99 PRO A CA 1
ATOM 790 C C . PRO A 1 99 ? 4.535 -6.735 -6.409 1.00 95.25 99 PRO A C 1
ATOM 792 O O . PRO A 1 99 ? 4.962 -6.773 -5.261 1.00 95.25 99 PRO A O 1
ATOM 795 N N . LYS A 1 100 ? 3.752 -7.694 -6.922 1.00 95.62 100 LYS A N 1
ATOM 796 C CA . LYS A 1 100 ? 3.354 -8.886 -6.168 1.00 95.62 100 LYS A CA 1
ATOM 797 C C . LYS A 1 100 ? 4.572 -9.694 -5.734 1.00 95.62 100 LYS A C 1
ATOM 799 O O . LYS A 1 100 ? 4.726 -9.951 -4.548 1.00 95.62 100 LYS A O 1
ATOM 804 N N . TYR A 1 101 ? 5.442 -10.033 -6.685 1.00 95.81 101 TYR A N 1
ATOM 805 C CA . TYR A 1 101 ? 6.684 -10.745 -6.399 1.00 95.81 101 TYR A CA 1
ATOM 806 C C . TYR A 1 101 ? 7.514 -9.997 -5.351 1.00 95.81 101 TYR A C 1
ATOM 808 O O . TYR A 1 101 ? 7.939 -10.586 -4.368 1.00 95.81 101 TYR A O 1
ATOM 816 N N . MET A 1 102 ? 7.684 -8.684 -5.520 1.00 95.19 102 MET A N 1
ATOM 817 C CA . MET A 1 102 ? 8.457 -7.849 -4.600 1.00 95.19 102 MET A CA 1
ATOM 818 C C . MET A 1 102 ? 7.875 -7.847 -3.173 1.00 95.19 102 MET A C 1
ATOM 820 O O . MET A 1 102 ? 8.637 -7.961 -2.220 1.00 95.19 102 MET A O 1
ATOM 824 N N . MET A 1 103 ? 6.549 -7.769 -3.014 1.00 95.25 103 MET A N 1
ATOM 825 C CA . MET A 1 103 ? 5.890 -7.810 -1.697 1.00 95.25 103 MET A CA 1
ATOM 826 C C . MET A 1 103 ? 5.952 -9.190 -1.034 1.00 95.25 103 MET A C 1
ATOM 828 O O . MET A 1 103 ? 6.028 -9.271 0.187 1.00 95.25 103 MET A O 1
ATOM 832 N N . GLU A 1 104 ? 5.938 -10.266 -1.823 1.00 94.94 104 GLU A N 1
ATOM 833 C CA . GLU A 1 104 ? 6.130 -11.634 -1.324 1.00 94.94 104 GLU A CA 1
ATOM 834 C C . GLU A 1 104 ? 7.577 -11.885 -0.866 1.00 94.94 104 GLU A C 1
ATOM 836 O O . GLU A 1 104 ? 7.803 -12.724 -0.007 1.00 94.94 104 GLU A O 1
ATOM 841 N N . GLN A 1 105 ? 8.572 -11.177 -1.418 1.00 92.81 105 GLN A N 1
ATOM 842 C CA . GLN A 1 105 ? 9.983 -11.361 -1.038 1.00 92.81 105 GLN A CA 1
ATOM 843 C C . GLN A 1 105 ? 10.346 -10.795 0.339 1.00 92.81 105 GLN A C 1
ATOM 845 O O . GLN A 1 105 ? 11.366 -11.194 0.896 1.00 92.81 105 GLN A O 1
ATOM 850 N N . ILE A 1 106 ? 9.567 -9.843 0.849 1.00 91.00 106 ILE A N 1
ATOM 851 C CA . ILE A 1 106 ? 9.804 -9.198 2.149 1.00 91.00 106 ILE A CA 1
ATOM 852 C C . ILE A 1 106 ? 8.656 -9.451 3.131 1.00 91.00 106 ILE A C 1
ATOM 854 O O . ILE A 1 106 ? 8.466 -8.685 4.064 1.00 91.00 106 ILE A O 1
ATOM 858 N N . ASP A 1 107 ? 7.860 -10.490 2.875 1.00 91.31 107 ASP A N 1
ATOM 859 C CA . ASP A 1 107 ? 6.770 -10.952 3.735 1.00 91.31 107 ASP A CA 1
ATOM 860 C C . ASP A 1 107 ? 5.636 -9.931 4.003 1.00 91.31 107 ASP A C 1
ATOM 862 O O . ASP A 1 107 ? 4.743 -10.198 4.803 1.00 91.31 107 ASP A O 1
ATOM 866 N N . ILE A 1 108 ? 5.534 -8.822 3.246 1.00 92.06 108 ILE A N 1
ATOM 867 C CA . ILE A 1 108 ? 4.301 -7.996 3.225 1.00 92.06 108 ILE A CA 1
ATOM 868 C C . ILE A 1 108 ? 3.102 -8.887 2.872 1.00 92.06 108 ILE A C 1
ATOM 870 O O . ILE A 1 108 ? 2.009 -8.745 3.424 1.00 92.06 108 ILE A O 1
ATOM 874 N N . MET A 1 109 ? 3.308 -9.811 1.932 1.00 91.62 109 MET A N 1
ATOM 875 C CA . MET A 1 109 ? 2.349 -10.846 1.575 1.00 91.62 109 MET A CA 1
ATOM 876 C C . MET A 1 109 ? 2.911 -12.222 1.965 1.00 91.62 109 MET A C 1
ATOM 878 O O . MET A 1 109 ? 3.944 -12.596 1.416 1.00 91.62 109 MET A O 1
ATOM 882 N N . PRO A 1 110 ? 2.224 -13.030 2.795 1.00 88.56 110 PRO A N 1
ATOM 883 C CA . PRO A 1 110 ? 0.876 -12.830 3.328 1.00 88.56 110 PRO A CA 1
ATOM 884 C C . PRO A 1 110 ? 0.807 -12.184 4.726 1.00 88.56 110 PRO A C 1
ATOM 886 O O . PRO A 1 110 ? -0.306 -12.035 5.232 1.00 88.56 110 PRO A O 1
ATOM 889 N N . ASP A 1 111 ? 1.932 -11.862 5.370 1.00 90.00 111 ASP A N 1
ATOM 890 C CA . ASP A 1 111 ? 1.939 -11.629 6.822 1.00 90.00 111 ASP A CA 1
ATOM 891 C C . ASP A 1 111 ? 1.244 -10.321 7.211 1.00 90.00 111 ASP A C 1
ATOM 893 O O . ASP A 1 111 ? 0.368 -10.317 8.079 1.00 90.00 111 ASP A O 1
ATOM 897 N N . LEU A 1 112 ? 1.574 -9.216 6.534 1.00 91.25 112 LEU A N 1
ATOM 898 C CA . LEU A 1 112 ? 0.900 -7.931 6.748 1.00 91.25 112 LEU A CA 1
ATOM 899 C C . LEU A 1 112 ? -0.451 -7.876 6.023 1.00 91.25 112 LEU A C 1
ATOM 901 O O . LEU A 1 112 ? -1.452 -7.391 6.558 1.00 91.25 112 LEU A O 1
ATOM 905 N N . MET A 1 113 ? -0.482 -8.386 4.794 1.00 92.38 113 MET A N 1
ATOM 906 C CA . MET A 1 113 ? -1.662 -8.424 3.943 1.00 92.38 113 MET A CA 1
ATOM 907 C C . MET A 1 113 ? -2.080 -9.875 3.689 1.00 92.38 113 MET A C 1
ATOM 909 O O . MET A 1 113 ? -1.470 -10.543 2.853 1.00 92.38 113 MET A O 1
ATOM 913 N N . PRO A 1 114 ? -3.149 -10.371 4.336 1.00 92.00 114 PRO A N 1
ATOM 914 C CA . PRO A 1 114 ? -3.638 -11.725 4.107 1.00 92.00 114 PRO A CA 1
ATOM 915 C C . PRO A 1 114 ? -4.320 -11.842 2.736 1.00 92.00 114 PRO A C 1
ATOM 917 O O . PRO A 1 114 ? -4.855 -10.868 2.192 1.00 92.00 114 PRO A O 1
ATOM 920 N N . LYS A 1 115 ? -4.316 -13.050 2.156 1.00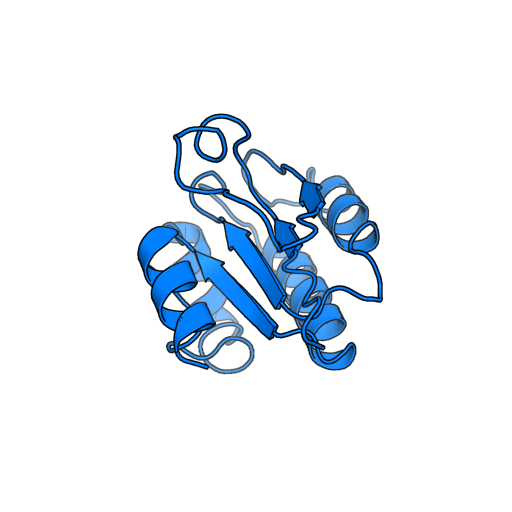 89.56 115 LYS A N 1
ATOM 921 C CA . LYS A 1 115 ? -4.799 -13.304 0.783 1.00 89.56 115 LYS A CA 1
ATOM 922 C C . LYS A 1 115 ? -6.265 -12.923 0.587 1.00 89.56 115 LYS A C 1
ATOM 924 O O . LYS A 1 115 ? -6.645 -12.509 -0.503 1.00 89.56 115 LYS A O 1
ATOM 929 N N . GLU A 1 116 ? -7.072 -13.015 1.637 1.00 92.00 116 GLU A N 1
ATOM 930 C CA . GLU A 1 116 ? -8.496 -12.671 1.644 1.00 92.00 116 GLU A CA 1
ATOM 931 C C . GLU A 1 116 ? -8.738 -11.169 1.438 1.00 92.00 116 GLU A C 1
ATOM 933 O O . GLU A 1 116 ? -9.836 -10.774 1.056 1.00 92.00 116 GLU A O 1
ATOM 938 N N . ARG A 1 117 ? -7.718 -10.331 1.663 1.00 92.12 117 ARG A N 1
ATOM 939 C CA . ARG A 1 117 ? -7.759 -8.880 1.431 1.00 92.12 117 ARG A CA 1
ATOM 940 C C . ARG A 1 117 ? -7.143 -8.473 0.091 1.00 92.12 117 ARG A C 1
ATOM 942 O O . ARG A 1 117 ? -6.906 -7.288 -0.145 1.00 92.12 117 ARG A O 1
ATOM 949 N N . MET A 1 118 ? -6.882 -9.435 -0.792 1.00 94.31 118 MET A N 1
ATOM 950 C CA . MET A 1 118 ? -6.333 -9.196 -2.123 1.00 94.31 118 MET A CA 1
ATOM 951 C C . MET A 1 118 ? -7.308 -9.642 -3.201 1.00 94.31 118 MET A C 1
ATOM 953 O O . MET A 1 118 ? -7.775 -10.779 -3.210 1.00 94.31 118 MET A O 1
ATOM 957 N N . PHE A 1 119 ? -7.564 -8.765 -4.164 1.00 94.56 119 PHE A N 1
ATOM 958 C CA . PHE A 1 119 ? -8.552 -9.012 -5.207 1.00 94.56 119 PHE A CA 1
ATOM 959 C C . PHE A 1 119 ? -7.969 -8.787 -6.595 1.00 94.56 119 PHE A C 1
ATOM 961 O O . PHE A 1 119 ? -7.139 -7.905 -6.818 1.00 94.56 119 PHE A O 1
ATOM 968 N N . ILE A 1 120 ? -8.443 -9.580 -7.554 1.00 91.44 120 ILE A N 1
ATOM 969 C CA . ILE A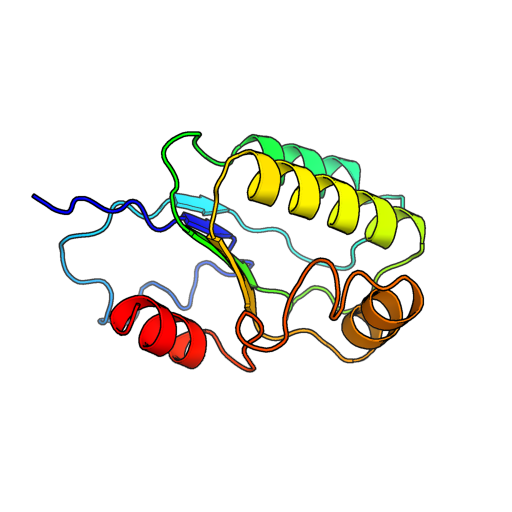 1 120 ? -8.059 -9.456 -8.965 1.00 91.44 120 ILE A CA 1
ATOM 970 C C . ILE A 1 120 ? -8.632 -8.160 -9.552 1.00 91.44 120 ILE A C 1
ATOM 972 O O . ILE A 1 120 ? -7.961 -7.468 -10.315 1.00 91.44 120 ILE A O 1
ATOM 976 N N . ASP A 1 121 ? -9.848 -7.794 -9.148 1.00 89.12 121 ASP A N 1
ATOM 977 C CA . ASP A 1 121 ? -10.537 -6.605 -9.625 1.00 89.12 121 ASP A CA 1
ATOM 978 C C . ASP A 1 121 ? -11.332 -5.901 -8.517 1.00 89.12 121 ASP A C 1
ATOM 980 O O . ASP A 1 121 ? -11.521 -6.399 -7.405 1.00 89.12 121 ASP A O 1
ATOM 984 N N . PHE A 1 122 ? -11.764 -4.682 -8.832 1.00 85.19 122 PHE A N 1
ATOM 985 C CA . PHE A 1 122 ? -12.464 -3.816 -7.893 1.00 85.19 122 PHE A CA 1
ATOM 986 C C . PHE A 1 122 ? -13.856 -4.349 -7.532 1.00 85.19 122 PHE A C 1
ATOM 988 O O . PHE A 1 122 ? -14.276 -4.230 -6.382 1.00 85.19 122 PHE A O 1
ATOM 995 N N . ASN A 1 123 ? -14.558 -4.985 -8.471 1.00 86.94 123 ASN A N 1
ATOM 996 C CA . ASN A 1 123 ? -15.901 -5.499 -8.214 1.00 86.94 123 ASN A CA 1
ATOM 997 C C . ASN A 1 123 ? -15.858 -6.628 -7.182 1.00 86.94 123 ASN A C 1
ATOM 999 O O . ASN A 1 123 ? -16.681 -6.643 -6.269 1.00 86.94 123 ASN A O 1
ATOM 1003 N N . ALA A 1 124 ? -14.860 -7.510 -7.270 1.00 89.81 124 ALA A N 1
ATOM 1004 C CA . ALA A 1 124 ? -14.631 -8.559 -6.284 1.00 89.81 124 ALA A CA 1
ATOM 1005 C C . ALA A 1 124 ? -14.424 -7.983 -4.871 1.00 89.81 124 ALA A C 1
ATOM 1007 O O . ALA A 1 124 ? -15.056 -8.457 -3.927 1.00 89.81 124 ALA A O 1
ATOM 1008 N N . SER A 1 125 ? -13.635 -6.908 -4.728 1.00 87.50 125 SER A N 1
ATOM 1009 C CA . SER A 1 125 ? -13.467 -6.244 -3.422 1.00 87.50 125 SER A CA 1
ATOM 1010 C C . SER A 1 125 ? -14.773 -5.646 -2.892 1.00 87.50 125 SER A C 1
ATOM 1012 O O . SER A 1 125 ? -15.063 -5.754 -1.705 1.00 87.50 125 SER A O 1
ATOM 1014 N N . MET A 1 126 ? -15.611 -5.075 -3.763 1.00 84.94 126 MET A N 1
ATOM 1015 C CA . MET A 1 126 ? -16.890 -4.487 -3.351 1.00 84.94 126 MET A CA 1
ATOM 1016 C C . MET A 1 126 ? -17.907 -5.543 -2.922 1.00 84.94 126 MET A C 1
ATOM 1018 O O . MET A 1 126 ? -18.679 -5.309 -1.994 1.00 84.94 126 MET A O 1
ATOM 1022 N N . VAL A 1 127 ? -17.926 -6.699 -3.589 1.00 87.94 127 VAL A N 1
ATOM 1023 C CA . VAL A 1 127 ? -18.755 -7.838 -3.171 1.00 87.94 127 VAL A CA 1
ATOM 1024 C C . VAL A 1 127 ? -18.313 -8.329 -1.796 1.00 87.94 127 VAL A C 1
ATOM 1026 O O . VAL A 1 127 ? -19.162 -8.568 -0.943 1.00 87.94 127 VAL A O 1
ATOM 1029 N N . TRP A 1 128 ? -17.002 -8.417 -1.564 1.00 89.75 128 TRP A N 1
ATOM 1030 C CA . TRP A 1 128 ? -16.453 -8.839 -0.279 1.00 89.75 128 TRP A CA 1
ATOM 1031 C C . TRP A 1 128 ? -16.776 -7.849 0.850 1.00 89.75 128 TRP A C 1
ATOM 1033 O O . TRP A 1 128 ? -17.226 -8.282 1.907 1.00 89.75 128 TRP A O 1
ATOM 1043 N N . ILE A 1 129 ? -16.652 -6.536 0.607 1.00 86.12 129 ILE A N 1
ATOM 1044 C CA . ILE A 1 129 ? -17.025 -5.491 1.581 1.00 86.12 129 ILE A CA 1
ATOM 1045 C C . ILE A 1 129 ? -18.510 -5.567 1.934 1.00 86.12 129 ILE A C 1
ATOM 1047 O O . ILE A 1 129 ? -18.871 -5.376 3.077 1.00 86.12 129 ILE A O 1
ATOM 1051 N N . LYS A 1 130 ? -19.403 -5.849 0.981 1.00 83.88 130 LYS A N 1
ATOM 1052 C CA . LYS A 1 130 ? -20.845 -5.947 1.284 1.00 83.88 130 LYS A CA 1
ATOM 1053 C C . LYS A 1 130 ? -21.214 -7.179 2.111 1.00 83.88 130 LYS A C 1
ATOM 1055 O O . LYS A 1 130 ? -22.331 -7.247 2.618 1.00 83.88 130 LYS A O 1
ATOM 1060 N N . ALA A 1 131 ? -20.331 -8.170 2.160 1.00 86.06 131 ALA A N 1
ATOM 1061 C CA . ALA A 1 131 ? -20.558 -9.429 2.851 1.00 86.06 131 ALA A CA 1
ATOM 1062 C C . ALA A 1 131 ? -19.960 -9.460 4.269 1.00 86.06 131 ALA A C 1
ATOM 1064 O O . ALA A 1 131 ? -20.219 -10.428 4.984 1.00 86.06 131 ALA A O 1
ATOM 1065 N N . ASN A 1 132 ? -19.174 -8.449 4.657 1.00 82.19 132 ASN A N 1
ATOM 1066 C CA . ASN A 1 132 ? -18.469 -8.350 5.941 1.00 82.19 132 ASN A CA 1
ATOM 1067 C C . ASN A 1 132 ? -18.745 -7.001 6.605 1.00 82.19 132 ASN A C 1
ATOM 1069 O O . ASN A 1 132 ? -18.701 -6.966 7.852 1.00 82.19 132 ASN A O 1
#

Sequence (132 aa):
MFNEINFIFCLEFSLCCGNWISDSISNFYKTYKGPLFFGTTIDFESLAKQIPKNATTVIIRMGRMPYMDQSGLYVMEDVLIDLVNEGKMVLLVNILNQPKYMMEQIDIMPDLMPKERMFIDFNASMVWIKAN

Secondary structure (DSSP, 8-state):
-----EEEE-S-STTTTSS---SS---EEE---S-BSTTTHHHHHHHHTTS-TT--EEEEE-TT---B-HHHHHHHHHHHHHHHHTT-EEEEES--HHHHHHHHHTTIIIIIS-GGGEESSHHHHHHHHHH-

pLDDT: mean 79.22, std 21.73, range [24.53, 96.19]

Radius of gyration: 14.2 Å; chains: 1; bounding box: 40×26×28 Å

Organism: NCBI:txid212695